Protein AF-A0A1N6KBN6-F1 (afdb_monomer)

Nearest PDB structures (foldseek):
  5d3y-assembly2_B  TM=4.743E-01  e=2.848E-01  Homo sapiens
  1wmi-assembly1_A  TM=5.761E-01  e=1.454E+00  Pyrococcus horikoshii OT3
  1tmi-assembly1_B  TM=5.339E-01  e=2.698E+00  Thermotoga maritima
  4wh1-assembly1_A  TM=5.750E-01  e=4.734E+00  Bifidobacterium longum subsp. longum JCM 1217
  8pxe-assembly1_A  TM=4.999E-01  e=5.927E+00  Helicobacter hepaticus ATCC 51449

pLDDT: mean 92.6, std 8.47, range [52.0, 98.56]

Secondary structure (DSSP, 8-state):
--HHHHHTT--PPPPHHHHHHHHHHHHHHHH-----EEEEEEEEE-SSEEEEEEEESSEEEEEEEETTSSS-EEEEEEEHHHHEETTEE-S-EEEE-TT-SSEEEEEETTTEEEEEEETTT-SSHHHHHHHHHHHHHHHH-

Solvent-accessible surface area (backbone atoms only — not comparable to full-atom values): 7926 Å² total; per-residue (Å²): 135,65,72,70,41,57,76,70,72,30,57,73,80,79,52,69,68,58,50,52,52,50,49,41,55,59,48,27,73,75,66,77,49,89,72,52,75,76,38,73,43,80,44,24,70,62,99,51,38,36,31,35,42,40,31,20,54,52,36,45,33,37,35,39,39,37,22,86,44,99,59,67,41,82,77,50,72,43,51,37,83,66,36,42,53,97,76,36,74,69,46,50,73,49,61,42,64,89,69,48,100,58,29,20,36,34,30,50,46,92,84,46,61,78,38,62,28,24,30,88,83,38,79,48,49,64,59,48,52,50,52,51,53,54,46,48,41,73,41,42,94

Organism: NCBI:txid536979

Mean predicted aligned error: 4.34 Å

Sequence (141 aa):
MNLINTILGFRNFCKVDEIKRFIHISISLDKSEDLVFSGHILLFKTSRQQTWIIISNIRLICVLDDISKDNFEIRWDLDKHLVLFESKVILEITVEPHYSRRSGIINFGEYHKNWLYTKKLFPHPKDLKQKLLETIITEMG

Structure (mmCIF, N/CA/C/O backbone):
data_AF-A0A1N6KBN6-F1
#
_entry.id   AF-A0A1N6KBN6-F1
#
loop_
_atom_site.group_PDB
_atom_site.id
_atom_site.type_symbol
_atom_site.label_atom_id
_atom_site.label_alt_id
_atom_site.label_comp_id
_atom_site.label_asym_id
_atom_site.label_entity_id
_atom_site.label_seq_id
_atom_site.pdbx_PDB_ins_code
_atom_site.Cartn_x
_atom_site.Cartn_y
_atom_site.Cartn_z
_atom_site.occupancy
_atom_site.B_iso_or_equiv
_atom_site.auth_seq_id
_atom_site.auth_comp_id
_atom_site.auth_asym_id
_atom_site.auth_atom_id
_atom_site.pdbx_PDB_model_num
ATOM 1 N N . MET A 1 1 ? 10.662 -18.376 -11.386 1.00 52.00 1 MET A N 1
ATOM 2 C CA . MET A 1 1 ? 12.047 -17.888 -11.206 1.00 52.00 1 MET A CA 1
ATOM 3 C C . MET A 1 1 ? 12.444 -17.111 -12.443 1.00 52.00 1 MET A C 1
ATOM 5 O O . MET A 1 1 ? 12.202 -17.611 -13.532 1.00 52.00 1 MET A O 1
ATOM 9 N N . ASN A 1 2 ? 12.999 -15.907 -12.301 1.00 63.25 2 ASN A N 1
ATOM 10 C CA . ASN A 1 2 ? 13.517 -15.152 -13.441 1.00 63.25 2 ASN A CA 1
ATOM 11 C C . ASN A 1 2 ? 15.046 -15.286 -13.433 1.00 63.25 2 ASN A C 1
ATOM 13 O O . ASN A 1 2 ? 15.703 -14.628 -12.634 1.00 63.25 2 ASN A O 1
ATOM 17 N N . LEU A 1 3 ? 15.589 -16.188 -14.259 1.00 64.50 3 LEU A N 1
ATOM 18 C CA . LEU A 1 3 ? 17.006 -16.601 -14.261 1.00 64.50 3 LEU A CA 1
ATOM 19 C C . LEU A 1 3 ? 17.977 -15.404 -14.334 1.00 64.50 3 LEU A C 1
ATOM 21 O O . LEU A 1 3 ? 19.043 -15.412 -13.729 1.00 64.50 3 LEU A O 1
ATOM 25 N N . ILE A 1 4 ? 17.553 -14.338 -15.016 1.00 67.25 4 ILE A N 1
ATOM 26 C CA . ILE A 1 4 ? 18.298 -13.087 -15.189 1.00 67.25 4 ILE A CA 1
ATOM 27 C C . ILE A 1 4 ? 18.515 -12.357 -13.853 1.00 67.25 4 ILE A C 1
ATOM 29 O O . ILE A 1 4 ? 19.586 -11.804 -13.628 1.00 67.25 4 ILE A O 1
ATOM 33 N N . ASN A 1 5 ? 17.534 -12.369 -12.945 1.00 64.62 5 ASN A N 1
ATOM 34 C CA . ASN A 1 5 ? 17.650 -11.673 -11.660 1.00 64.62 5 ASN A CA 1
ATOM 35 C C . ASN A 1 5 ? 18.701 -12.332 -10.761 1.00 64.62 5 ASN A C 1
ATOM 37 O O . ASN A 1 5 ? 19.493 -11.634 -10.140 1.00 64.62 5 ASN A O 1
ATOM 41 N N . THR A 1 6 ? 18.751 -13.666 -10.756 1.00 64.88 6 THR A N 1
ATOM 42 C CA . THR A 1 6 ? 19.714 -14.437 -9.961 1.00 64.88 6 THR A CA 1
ATOM 43 C C . THR A 1 6 ? 21.151 -14.208 -10.425 1.00 64.88 6 THR A C 1
ATOM 45 O O . THR A 1 6 ? 22.039 -14.062 -9.595 1.00 64.88 6 THR A O 1
ATOM 48 N N . ILE A 1 7 ? 21.379 -14.103 -11.738 1.00 75.88 7 ILE A N 1
ATOM 49 C CA . ILE A 1 7 ? 22.708 -13.803 -12.300 1.00 75.88 7 ILE A CA 1
ATOM 50 C C . ILE A 1 7 ? 23.178 -12.394 -11.898 1.00 75.88 7 ILE A C 1
ATOM 52 O O . ILE A 1 7 ? 24.368 -12.171 -11.707 1.00 75.88 7 ILE A O 1
ATOM 56 N N . LEU A 1 8 ? 22.248 -11.450 -11.737 1.00 79.75 8 LEU A N 1
ATOM 57 C CA . LEU A 1 8 ? 22.532 -10.062 -11.362 1.00 79.75 8 LEU A CA 1
ATOM 58 C C . LEU A 1 8 ? 22.581 -9.826 -9.842 1.00 79.75 8 LEU A C 1
ATOM 60 O O . LEU A 1 8 ? 22.675 -8.678 -9.416 1.00 79.75 8 LEU A O 1
ATOM 64 N N . GLY A 1 9 ? 22.492 -10.882 -9.026 1.00 81.06 9 GLY A N 1
ATOM 65 C CA . GLY A 1 9 ? 22.499 -10.769 -7.565 1.00 81.06 9 GLY A CA 1
ATOM 66 C C . GLY A 1 9 ? 21.212 -10.194 -6.965 1.00 81.06 9 GLY A C 1
ATOM 67 O O . GLY A 1 9 ? 21.189 -9.864 -5.785 1.00 81.06 9 GLY A O 1
ATOM 68 N N . PHE A 1 10 ? 20.129 -10.079 -7.741 1.00 87.56 10 PHE A N 1
ATOM 69 C CA . PHE A 1 10 ? 18.833 -9.662 -7.213 1.00 87.56 10 PHE A CA 1
ATOM 70 C C . PHE A 1 10 ? 18.113 -10.837 -6.558 1.00 87.56 10 PHE A C 1
ATOM 72 O O . PHE A 1 10 ? 18.034 -11.936 -7.122 1.00 87.56 10 PHE A O 1
ATOM 79 N N . ARG A 1 11 ? 17.498 -10.584 -5.402 1.00 91.56 11 ARG A N 1
ATOM 80 C CA . ARG A 1 11 ? 16.604 -11.564 -4.779 1.00 91.56 11 ARG A CA 1
ATOM 81 C C . ARG A 1 11 ? 15.271 -11.663 -5.527 1.00 91.56 11 ARG A C 1
ATOM 83 O O . ARG A 1 11 ? 14.994 -10.956 -6.497 1.00 91.56 11 ARG A O 1
ATOM 90 N N . ASN A 1 12 ? 14.415 -12.573 -5.077 1.00 90.69 12 ASN A N 1
ATOM 91 C CA . ASN A 1 12 ? 13.015 -12.577 -5.491 1.00 90.69 12 ASN A CA 1
ATOM 92 C C . ASN A 1 12 ? 12.204 -11.634 -4.592 1.00 90.69 12 ASN A C 1
ATOM 94 O O . ASN A 1 12 ? 12.577 -11.392 -3.444 1.00 90.69 12 ASN A O 1
ATOM 98 N N . PHE A 1 13 ? 11.079 -11.139 -5.112 1.00 94.25 13 PHE A N 1
ATOM 99 C CA . PHE A 1 13 ? 10.070 -10.486 -4.278 1.00 94.25 13 PHE A CA 1
ATOM 100 C C . PHE A 1 13 ? 9.583 -11.445 -3.193 1.00 94.25 13 PHE A C 1
ATOM 102 O O . PHE A 1 13 ? 9.389 -12.637 -3.463 1.00 94.25 13 PHE A O 1
ATOM 109 N N . CYS A 1 14 ? 9.358 -10.909 -2.003 1.00 93.25 14 CYS A N 1
ATOM 110 C CA . CYS A 1 14 ? 8.770 -11.639 -0.896 1.00 93.25 14 CYS A CA 1
ATOM 111 C C . CYS A 1 14 ? 7.295 -11.925 -1.190 1.00 93.25 14 CYS A C 1
ATOM 113 O O . CYS A 1 14 ? 6.578 -11.124 -1.801 1.00 93.25 14 CYS A O 1
ATOM 115 N N . LYS A 1 15 ? 6.819 -13.085 -0.748 1.00 94.56 15 LYS A N 1
ATOM 116 C CA . LYS A 1 15 ? 5.388 -13.388 -0.748 1.00 94.56 15 LYS A CA 1
ATOM 117 C C . LYS A 1 15 ? 4.708 -12.571 0.344 1.00 94.56 15 LYS A C 1
ATOM 119 O O . LYS A 1 15 ? 5.286 -12.321 1.398 1.00 94.56 15 LYS A O 1
ATOM 124 N N . VAL A 1 16 ? 3.444 -12.216 0.130 1.00 94.75 16 VAL A N 1
ATOM 125 C CA . VAL A 1 16 ? 2.683 -11.440 1.120 1.00 94.75 16 VAL A CA 1
ATOM 126 C C . VAL A 1 16 ? 2.612 -12.133 2.487 1.00 94.75 16 VAL A C 1
ATOM 128 O O . VAL A 1 16 ? 2.690 -11.458 3.506 1.00 94.75 16 VAL A O 1
ATOM 131 N N . ASP A 1 17 ? 2.557 -13.466 2.532 1.00 94.62 17 ASP A N 1
ATOM 132 C CA . ASP A 1 17 ? 2.551 -14.218 3.795 1.00 94.62 17 ASP A CA 1
ATOM 133 C C . ASP A 1 17 ? 3.896 -14.154 4.533 1.00 94.62 17 ASP A C 1
ATOM 135 O O . ASP A 1 17 ? 3.933 -14.161 5.762 1.00 94.62 17 ASP A O 1
ATOM 139 N N . GLU A 1 18 ? 5.007 -14.062 3.794 1.00 93.81 18 GLU A N 1
ATOM 140 C CA . GLU A 1 18 ? 6.342 -13.845 4.367 1.00 93.81 18 GLU A CA 1
ATOM 141 C C . GLU A 1 18 ? 6.434 -12.431 4.949 1.00 93.81 18 GLU A C 1
ATOM 143 O O . GLU A 1 18 ? 6.911 -12.261 6.071 1.00 93.81 18 GLU A O 1
ATOM 148 N N . ILE A 1 19 ? 5.889 -11.440 4.231 1.00 94.88 19 ILE A N 1
ATOM 149 C CA . ILE A 1 19 ? 5.790 -10.053 4.699 1.00 94.88 19 ILE A CA 1
ATOM 150 C C . ILE A 1 19 ? 4.959 -9.983 5.985 1.00 94.88 19 ILE A C 1
ATOM 152 O O . ILE A 1 19 ? 5.446 -9.490 6.998 1.00 94.88 19 ILE A O 1
ATOM 156 N N . LYS A 1 20 ? 3.734 -10.526 5.982 1.00 94.75 20 LYS A N 1
ATOM 157 C CA . LYS A 1 20 ? 2.836 -10.549 7.151 1.00 94.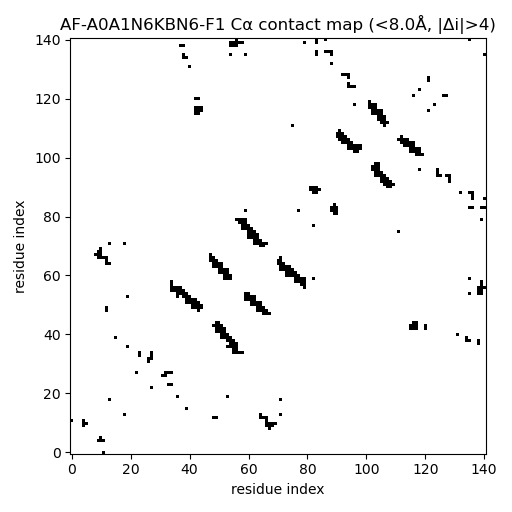75 20 LYS A CA 1
ATOM 158 C C . LYS A 1 20 ? 3.492 -11.213 8.362 1.00 94.75 20 LYS A C 1
ATOM 160 O O . LYS A 1 20 ? 3.433 -10.670 9.460 1.00 94.75 20 LYS A O 1
ATOM 165 N N . ARG A 1 21 ? 4.159 -12.357 8.168 1.00 92.44 21 ARG A N 1
ATOM 166 C CA . ARG A 1 21 ? 4.854 -13.071 9.250 1.00 92.44 21 ARG A CA 1
ATOM 167 C C . ARG A 1 21 ? 5.974 -12.238 9.861 1.00 92.44 21 ARG A C 1
ATOM 169 O O . ARG A 1 21 ? 6.090 -12.182 11.080 1.00 92.44 21 ARG A O 1
ATOM 176 N N . PHE A 1 22 ? 6.790 -11.598 9.031 1.00 91.69 22 PHE A N 1
ATOM 177 C CA . PHE A 1 22 ? 7.857 -10.735 9.525 1.00 91.69 22 PHE A CA 1
ATOM 178 C C . PHE A 1 22 ? 7.292 -9.510 10.247 1.00 91.69 22 PHE A C 1
ATOM 180 O O . PHE A 1 22 ? 7.767 -9.210 11.333 1.00 91.69 22 PHE A O 1
ATOM 187 N N . ILE A 1 23 ? 6.244 -8.859 9.725 1.00 91.81 23 ILE A N 1
ATOM 188 C CA . ILE A 1 23 ? 5.596 -7.737 10.425 1.00 91.81 23 ILE A CA 1
ATOM 189 C C . ILE A 1 23 ? 5.062 -8.189 11.787 1.00 91.81 23 ILE A C 1
ATOM 191 O O . ILE A 1 23 ? 5.277 -7.480 12.764 1.00 91.81 23 ILE A O 1
ATOM 195 N N . HIS A 1 24 ? 4.398 -9.352 11.860 1.00 89.19 24 HIS A N 1
ATOM 196 C CA . HIS A 1 24 ? 3.928 -9.917 13.128 1.00 89.19 24 HIS A CA 1
ATOM 197 C C . HIS A 1 24 ? 5.084 -9.990 14.129 1.00 89.19 24 HIS A C 1
ATOM 199 O O . HIS A 1 24 ? 5.016 -9.406 15.197 1.00 89.19 24 HIS A O 1
ATOM 205 N N . ILE A 1 25 ? 6.195 -10.619 13.742 1.00 86.75 25 ILE A N 1
ATOM 206 C CA . ILE A 1 25 ? 7.362 -10.766 14.615 1.00 86.75 25 ILE A CA 1
ATOM 207 C C . ILE A 1 25 ? 7.938 -9.395 14.996 1.00 86.75 25 ILE A C 1
ATOM 209 O O . ILE A 1 25 ? 8.149 -9.132 16.173 1.00 86.75 25 ILE A O 1
ATOM 213 N N . SER A 1 26 ? 8.175 -8.506 14.031 1.00 84.25 26 SER A N 1
ATOM 214 C CA . SER A 1 26 ? 8.815 -7.211 14.283 1.00 84.25 26 SER A CA 1
ATOM 215 C C . SER A 1 26 ? 7.973 -6.283 15.156 1.00 84.25 26 SER A C 1
ATOM 217 O O . SER A 1 26 ? 8.517 -5.670 16.068 1.00 84.25 26 SER A O 1
ATOM 219 N N . ILE A 1 27 ? 6.666 -6.174 14.902 1.00 80.62 27 ILE A N 1
ATOM 220 C CA . ILE A 1 27 ? 5.790 -5.259 15.645 1.00 80.62 27 ILE A CA 1
ATOM 221 C C . ILE A 1 27 ? 5.341 -5.873 16.973 1.00 80.62 27 ILE A C 1
ATOM 223 O O . ILE A 1 27 ? 5.330 -5.165 17.976 1.00 80.62 27 ILE A O 1
ATOM 227 N N . SER A 1 28 ? 5.011 -7.168 17.029 1.00 78.25 28 SER A N 1
ATOM 228 C CA . SER A 1 28 ? 4.604 -7.801 18.292 1.00 78.25 28 SER A CA 1
ATOM 229 C C . SER A 1 28 ? 5.737 -7.809 19.319 1.00 78.25 28 SER A C 1
ATOM 231 O O . SER A 1 28 ? 5.468 -7.637 20.505 1.00 78.25 28 SER A O 1
ATOM 233 N N . LEU A 1 29 ? 6.999 -7.939 18.886 1.00 68.31 29 LEU A N 1
ATOM 234 C CA . LEU A 1 29 ? 8.156 -7.820 19.781 1.00 68.31 29 LEU A CA 1
ATOM 235 C C . LEU A 1 29 ? 8.356 -6.395 20.313 1.00 68.31 29 LEU A C 1
ATOM 237 O O . LEU A 1 29 ? 8.780 -6.236 21.453 1.00 68.31 29 LEU A O 1
ATOM 241 N N . ASP A 1 30 ? 8.060 -5.379 19.503 1.00 77.19 30 ASP A N 1
ATOM 242 C CA . ASP A 1 30 ? 8.261 -3.971 19.863 1.00 77.19 30 ASP A CA 1
ATOM 243 C C . ASP A 1 30 ? 7.113 -3.418 20.726 1.00 77.19 30 ASP A C 1
ATOM 245 O O . ASP A 1 30 ? 7.339 -2.685 21.686 1.00 77.19 30 ASP A O 1
ATOM 249 N N . LYS A 1 31 ? 5.867 -3.797 20.413 1.00 76.31 31 LYS A N 1
ATOM 250 C CA . LYS A 1 31 ? 4.659 -3.147 20.952 1.00 76.31 31 LYS A CA 1
ATOM 251 C C . LYS A 1 31 ? 3.759 -4.058 21.781 1.00 76.31 31 LYS A C 1
ATOM 253 O O . LYS A 1 31 ? 2.753 -3.593 22.305 1.00 76.31 31 LYS A O 1
ATOM 258 N N . SER A 1 32 ? 4.108 -5.340 21.928 1.00 77.56 32 SER A N 1
ATOM 259 C CA . SER A 1 32 ? 3.290 -6.336 22.639 1.00 77.56 32 SER A CA 1
ATOM 260 C C . SER A 1 32 ? 1.847 -6.422 22.109 1.00 77.56 32 SER A C 1
ATOM 262 O O . SER A 1 32 ? 0.901 -6.670 22.858 1.00 77.56 32 SER A O 1
ATOM 264 N N . GLU A 1 33 ? 1.675 -6.205 20.807 1.00 79.12 33 GLU A N 1
ATOM 265 C CA . GLU A 1 33 ? 0.387 -6.236 20.120 1.00 79.12 33 GLU A CA 1
ATOM 266 C C . GLU A 1 33 ? 0.170 -7.571 19.396 1.00 79.12 33 GLU A C 1
ATOM 268 O O . GLU A 1 33 ? 1.088 -8.086 18.755 1.00 79.12 33 GLU A O 1
ATOM 273 N N . ASP A 1 34 ? -1.056 -8.101 19.432 1.00 84.00 34 ASP A N 1
ATOM 274 C CA . ASP A 1 34 ? -1.451 -9.261 18.627 1.00 84.00 34 ASP A CA 1
ATOM 275 C C . ASP A 1 34 ? -2.073 -8.807 17.296 1.00 84.00 34 ASP A C 1
ATOM 277 O O . ASP A 1 34 ? -3.196 -8.292 17.241 1.00 84.00 34 ASP A O 1
ATOM 281 N N . LEU A 1 35 ? -1.304 -8.954 16.213 1.00 87.56 35 LEU A N 1
ATOM 282 C CA . LEU A 1 35 ? -1.705 -8.543 14.870 1.00 87.56 35 LEU A CA 1
ATOM 283 C C . LEU A 1 35 ? -2.340 -9.703 14.107 1.00 87.56 35 LEU A C 1
ATOM 285 O O . LEU A 1 35 ? -1.649 -10.635 13.684 1.00 87.56 35 LEU A O 1
ATOM 289 N N . VAL A 1 36 ? -3.632 -9.567 13.809 1.00 90.81 36 VAL A N 1
ATOM 290 C CA . VAL A 1 36 ? -4.371 -10.471 12.924 1.00 90.81 36 VAL A CA 1
ATOM 291 C C . VAL A 1 36 ? -4.459 -9.838 11.538 1.00 90.81 36 VAL A C 1
ATOM 293 O O . VAL A 1 36 ? -5.184 -8.868 11.329 1.00 90.81 36 VAL A O 1
ATOM 296 N N . PHE A 1 37 ? -3.690 -10.363 10.580 1.00 90.69 37 PHE A N 1
ATOM 297 C CA . PHE A 1 37 ? -3.612 -9.819 9.219 1.00 90.69 37 PHE A CA 1
ATOM 298 C C . PHE A 1 37 ? -4.658 -10.401 8.279 1.00 90.69 37 PHE A C 1
ATOM 300 O O . PHE A 1 37 ? -4.461 -11.483 7.714 1.00 90.69 37 PHE A O 1
ATOM 307 N N . SER A 1 38 ? -5.688 -9.630 7.976 1.00 86.75 38 SER A N 1
ATOM 308 C CA . SER A 1 38 ? -6.798 -10.089 7.146 1.00 86.75 38 SER A CA 1
ATOM 309 C C . SER A 1 38 ? -6.806 -9.454 5.744 1.00 86.75 38 SER A C 1
ATOM 311 O O . SER A 1 38 ? -7.068 -10.151 4.767 1.00 86.75 38 SER A O 1
ATOM 313 N N . GLY A 1 39 ? -6.297 -8.224 5.583 1.00 93.88 39 GLY A N 1
ATOM 314 C CA . GLY A 1 39 ? -6.257 -7.519 4.292 1.00 93.88 39 GLY A CA 1
ATOM 315 C C . GLY A 1 39 ? -4.862 -7.273 3.714 1.00 93.88 39 GLY A C 1
ATOM 316 O O . GLY A 1 39 ? -3.868 -7.161 4.436 1.00 93.88 39 GLY A O 1
ATOM 317 N N . HIS A 1 40 ? -4.770 -7.159 2.384 1.00 97.31 40 HIS A N 1
ATOM 318 C CA . HIS A 1 40 ? -3.596 -6.591 1.714 1.00 97.31 40 HIS A CA 1
ATOM 319 C C . HIS A 1 40 ? -3.912 -6.059 0.306 1.00 97.31 40 HIS A C 1
ATOM 321 O O . HIS A 1 40 ? -4.773 -6.585 -0.399 1.00 97.31 40 HIS A O 1
ATOM 327 N N . ILE A 1 41 ? -3.169 -5.045 -0.141 1.00 98.00 41 ILE A N 1
ATOM 328 C CA . ILE A 1 41 ? -3.275 -4.456 -1.481 1.00 98.00 41 ILE A CA 1
ATOM 329 C C . ILE A 1 41 ? -1.873 -4.228 -2.054 1.00 98.00 41 ILE A C 1
ATOM 331 O O . ILE A 1 41 ? -1.062 -3.513 -1.471 1.00 98.00 41 ILE A O 1
ATOM 335 N N . LEU A 1 42 ? -1.597 -4.793 -3.234 1.00 98.19 42 LEU A N 1
ATOM 336 C CA . LEU A 1 42 ? -0.408 -4.448 -4.015 1.00 98.19 42 LEU A CA 1
ATOM 337 C C . LEU A 1 42 ? -0.644 -3.119 -4.732 1.00 98.19 42 LEU A C 1
ATOM 339 O O . LEU A 1 42 ? -1.354 -3.078 -5.734 1.00 98.19 42 LEU A O 1
ATOM 343 N N . LEU A 1 43 ? -0.043 -2.048 -4.228 1.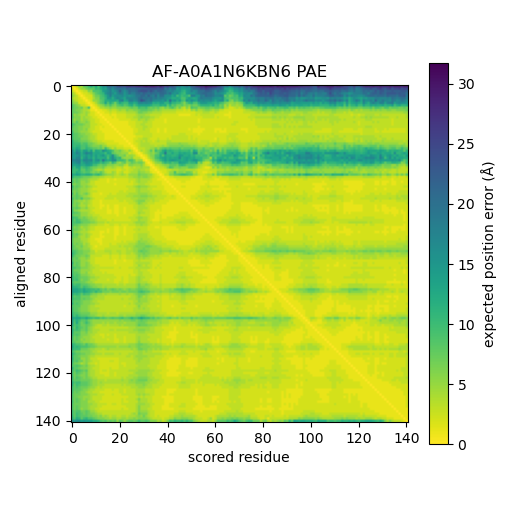00 97.75 43 LEU A N 1
ATOM 344 C CA . LEU A 1 43 ? -0.233 -0.691 -4.730 1.00 97.75 43 LEU A CA 1
ATOM 345 C C . LEU A 1 43 ? 0.611 -0.430 -5.981 1.00 97.75 43 LEU A C 1
ATOM 347 O O . LEU A 1 43 ? 0.127 0.085 -6.992 1.00 97.75 43 LEU A O 1
ATOM 351 N N . PHE A 1 44 ? 1.878 -0.838 -5.925 1.00 98.25 44 PHE A N 1
ATOM 352 C CA . PHE A 1 44 ? 2.880 -0.550 -6.944 1.00 98.25 44 PHE A CA 1
ATOM 353 C C . PHE A 1 44 ? 3.676 -1.794 -7.308 1.00 98.25 44 PHE A C 1
ATOM 355 O O . PHE A 1 44 ? 4.027 -2.585 -6.436 1.00 98.25 44 PHE A O 1
ATOM 362 N N . LYS A 1 45 ? 3.998 -1.949 -8.593 1.00 97.62 45 LYS A N 1
ATOM 363 C CA . LYS A 1 45 ? 4.848 -3.024 -9.101 1.00 97.62 45 LYS A CA 1
ATOM 364 C C . LYS A 1 45 ? 5.676 -2.577 -10.302 1.00 97.62 45 LYS A C 1
ATOM 366 O O . LYS A 1 45 ? 5.141 -2.148 -11.326 1.00 97.62 45 LYS A O 1
ATOM 371 N N . THR A 1 46 ? 6.981 -2.789 -10.208 1.00 96.00 46 THR A N 1
ATOM 372 C CA . THR A 1 46 ? 7.933 -2.763 -11.324 1.00 96.00 46 THR A CA 1
ATOM 373 C C . THR A 1 46 ? 8.641 -4.115 -11.433 1.00 96.00 46 THR A C 1
ATOM 375 O O . THR A 1 46 ? 8.271 -5.086 -10.771 1.00 96.00 46 THR A O 1
ATOM 378 N N . SER A 1 47 ? 9.660 -4.204 -12.290 1.00 93.88 47 SER A N 1
ATOM 379 C CA . SER A 1 47 ? 10.545 -5.369 -12.341 1.00 93.88 47 SER A CA 1
ATOM 380 C C . SER A 1 47 ? 11.437 -5.508 -11.105 1.00 93.88 47 SER A C 1
ATOM 382 O O . SER A 1 47 ? 11.945 -6.602 -10.882 1.00 93.88 47 SER A O 1
ATOM 384 N N . ARG A 1 48 ? 11.632 -4.431 -10.327 1.00 94.06 48 ARG A N 1
ATOM 385 C CA . ARG A 1 48 ? 12.554 -4.403 -9.179 1.00 94.06 48 ARG A CA 1
ATOM 386 C C . ARG A 1 48 ? 11.910 -4.051 -7.842 1.00 94.06 48 ARG A C 1
ATOM 388 O O . ARG A 1 48 ? 12.466 -4.384 -6.810 1.00 94.06 48 ARG A O 1
ATOM 395 N N . GLN A 1 49 ? 10.745 -3.416 -7.857 1.00 96.88 49 GLN A N 1
ATOM 396 C CA . GLN A 1 49 ? 10.117 -2.886 -6.653 1.00 96.88 49 GLN A CA 1
ATOM 397 C C . GLN A 1 49 ? 8.636 -3.254 -6.586 1.00 96.88 49 GLN A C 1
ATOM 399 O O . GLN A 1 49 ? 7.928 -3.194 -7.596 1.00 96.88 49 GLN A O 1
ATOM 404 N N . GLN A 1 50 ? 8.162 -3.575 -5.388 1.00 98.19 50 GLN A N 1
ATOM 405 C CA . GLN A 1 50 ? 6.754 -3.672 -5.035 1.00 98.19 50 GLN A CA 1
ATOM 406 C C . GLN A 1 50 ? 6.454 -2.804 -3.816 1.00 98.19 50 GLN A C 1
ATOM 408 O O . GLN A 1 50 ? 7.293 -2.643 -2.934 1.00 98.19 50 GLN A O 1
ATOM 413 N N . THR A 1 51 ? 5.251 -2.242 -3.766 1.00 98.44 51 THR A N 1
ATOM 414 C CA . THR A 1 51 ? 4.750 -1.554 -2.573 1.00 98.44 51 THR A CA 1
ATOM 415 C C . THR A 1 51 ? 3.419 -2.161 -2.183 1.00 98.44 51 THR A C 1
ATOM 417 O O . THR A 1 51 ? 2.497 -2.203 -3.001 1.00 98.44 51 THR A O 1
ATOM 420 N N . TRP A 1 52 ? 3.332 -2.630 -0.946 1.00 98.38 52 TRP A N 1
ATOM 421 C CA . TRP A 1 52 ? 2.156 -3.270 -0.379 1.00 98.38 52 TRP A CA 1
ATOM 422 C C . TRP A 1 52 ? 1.563 -2.398 0.717 1.00 98.38 52 TRP A C 1
ATOM 424 O O . TRP A 1 52 ? 2.293 -1.829 1.523 1.00 98.38 52 TRP A O 1
ATOM 434 N N . ILE A 1 53 ? 0.239 -2.354 0.770 1.00 98.19 53 ILE A N 1
ATOM 435 C CA . ILE A 1 53 ? -0.511 -1.937 1.949 1.00 98.19 53 ILE A CA 1
ATOM 436 C C . ILE A 1 53 ? -0.995 -3.213 2.629 1.00 98.19 53 ILE A C 1
ATOM 438 O O . ILE A 1 53 ? -1.716 -3.999 2.015 1.00 98.19 53 ILE A O 1
ATOM 442 N N . ILE A 1 54 ? -0.562 -3.446 3.861 1.00 97.75 54 ILE A N 1
ATOM 443 C CA . ILE A 1 54 ? -0.951 -4.579 4.699 1.00 97.75 54 ILE A CA 1
ATOM 444 C C . ILE A 1 54 ? -1.891 -4.057 5.781 1.00 97.75 54 ILE A C 1
ATOM 446 O O . ILE A 1 54 ? -1.626 -3.015 6.378 1.00 97.75 54 ILE A O 1
ATOM 450 N N . ILE A 1 55 ? -2.992 -4.765 6.013 1.00 96.50 55 ILE A N 1
ATOM 451 C CA . ILE A 1 55 ? -4.032 -4.350 6.953 1.00 96.50 55 ILE A CA 1
ATOM 452 C C . ILE A 1 55 ? -4.193 -5.447 8.003 1.00 96.50 55 ILE A C 1
ATOM 454 O O . ILE A 1 55 ? -4.327 -6.628 7.660 1.00 96.50 55 ILE A O 1
ATOM 458 N N . SER A 1 56 ? -4.149 -5.056 9.272 1.00 94.88 56 SER A N 1
ATOM 459 C CA . SER A 1 56 ? -4.531 -5.896 10.405 1.00 94.88 56 SER A CA 1
ATOM 460 C C . SER A 1 56 ? -5.754 -5.325 11.115 1.00 94.88 56 SER A C 1
ATOM 462 O O . SER A 1 56 ? -6.164 -4.197 10.852 1.00 94.88 56 SER A O 1
ATOM 464 N N . ASN A 1 57 ? -6.273 -6.072 12.084 1.00 93.31 57 ASN A N 1
ATOM 465 C CA . ASN A 1 57 ? -7.321 -5.633 13.008 1.00 93.31 57 ASN A CA 1
ATOM 466 C C . ASN A 1 57 ? -7.041 -4.286 13.712 1.00 93.31 57 ASN A C 1
ATOM 468 O O . ASN A 1 57 ? -7.983 -3.631 14.158 1.00 93.31 57 ASN A O 1
ATOM 472 N N . ILE A 1 58 ? -5.775 -3.866 13.841 1.00 93.94 58 ILE A N 1
ATOM 473 C CA . ILE A 1 58 ? -5.396 -2.648 14.582 1.00 93.94 58 ILE A CA 1
ATOM 474 C C . ILE A 1 58 ? -4.409 -1.722 13.859 1.00 93.94 58 ILE A C 1
ATOM 476 O O . ILE A 1 58 ? -4.159 -0.627 14.362 1.00 93.94 58 ILE A O 1
ATOM 480 N N . ARG A 1 59 ? -3.863 -2.101 12.693 1.00 95.31 59 ARG A N 1
ATOM 481 C CA . ARG A 1 59 ? -2.859 -1.301 11.969 1.00 95.31 59 ARG A CA 1
ATOM 482 C C . ARG A 1 59 ? -3.043 -1.299 10.454 1.00 95.31 59 ARG A C 1
ATOM 484 O O . ARG A 1 59 ? -3.389 -2.313 9.848 1.00 95.31 59 ARG A O 1
ATOM 491 N N . LEU A 1 60 ? -2.696 -0.170 9.840 1.00 97.12 60 LEU A N 1
ATOM 492 C CA . LEU A 1 60 ? -2.494 -0.005 8.400 1.00 97.12 60 LEU A CA 1
ATOM 493 C C . LEU A 1 60 ? -1.001 0.199 8.130 1.00 97.12 60 LEU A C 1
ATOM 495 O O . LEU A 1 60 ? -0.408 1.129 8.664 1.00 97.12 60 LEU A O 1
ATOM 499 N N . ILE A 1 61 ? -0.383 -0.649 7.313 1.00 97.44 61 ILE A N 1
ATOM 500 C CA . ILE A 1 61 ? 1.080 -0.733 7.202 1.00 97.44 61 ILE A CA 1
ATOM 501 C C . ILE A 1 61 ? 1.500 -0.645 5.740 1.00 97.44 61 ILE A C 1
ATOM 503 O O . ILE A 1 61 ? 0.984 -1.379 4.899 1.00 97.44 61 ILE A O 1
ATOM 507 N N . CYS A 1 62 ? 2.476 0.204 5.428 1.00 98.06 62 CYS A N 1
ATOM 508 C CA . CYS A 1 62 ? 3.070 0.286 4.100 1.00 98.06 62 CYS A CA 1
ATOM 509 C C . CYS A 1 62 ? 4.433 -0.388 4.059 1.00 98.06 62 CYS A C 1
ATOM 511 O O . CYS A 1 62 ? 5.355 -0.027 4.792 1.00 98.06 62 CYS A O 1
ATOM 513 N N . VAL A 1 63 ? 4.583 -1.320 3.125 1.00 98.00 63 VAL A N 1
ATOM 514 C CA . VAL A 1 63 ? 5.797 -2.106 2.932 1.00 98.00 63 VAL A CA 1
ATOM 515 C C . VAL A 1 63 ? 6.370 -1.864 1.548 1.00 98.00 63 VAL A C 1
ATOM 517 O O . VAL A 1 63 ? 5.655 -1.918 0.547 1.00 98.00 63 VAL A O 1
ATOM 520 N N . LEU A 1 64 ? 7.677 -1.640 1.490 1.00 97.69 64 LEU A N 1
ATOM 521 C CA . LEU A 1 64 ? 8.455 -1.531 0.268 1.00 97.69 64 LEU A CA 1
ATOM 522 C C . LEU A 1 64 ? 9.336 -2.768 0.099 1.00 97.69 64 LEU A C 1
ATOM 524 O O . LEU A 1 64 ? 10.223 -3.019 0.904 1.00 97.69 64 LEU A O 1
ATOM 528 N N . ASP A 1 65 ? 9.123 -3.503 -0.981 1.00 97.50 65 ASP A N 1
ATOM 529 C CA . ASP A 1 65 ? 9.899 -4.680 -1.345 1.00 97.50 65 ASP A CA 1
ATOM 530 C C . ASP A 1 65 ? 10.738 -4.377 -2.602 1.00 97.50 65 ASP A C 1
ATOM 532 O O . ASP A 1 65 ? 10.231 -4.429 -3.724 1.00 97.50 65 ASP A O 1
ATOM 536 N N . ASP A 1 66 ? 12.009 -4.010 -2.410 1.00 96.19 66 ASP A N 1
ATOM 537 C CA . ASP A 1 66 ? 12.998 -3.778 -3.474 1.00 96.19 66 ASP A CA 1
ATOM 538 C C . ASP A 1 66 ? 13.984 -4.951 -3.545 1.00 96.19 66 ASP A C 1
ATOM 540 O O . ASP A 1 66 ? 14.716 -5.220 -2.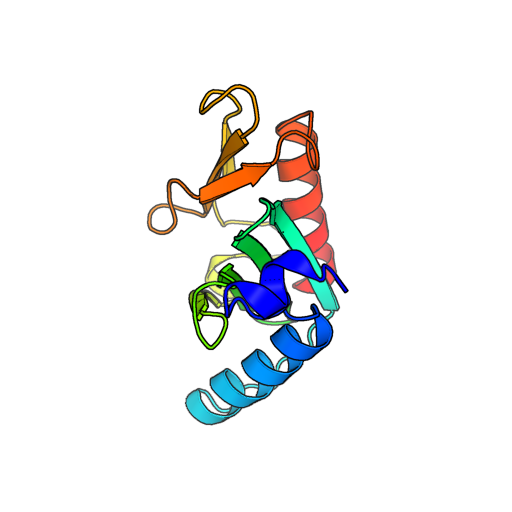591 1.00 96.19 66 ASP A O 1
ATOM 544 N N . ILE A 1 67 ? 14.021 -5.644 -4.684 1.00 94.94 67 ILE A N 1
ATOM 545 C CA . ILE A 1 67 ? 14.844 -6.849 -4.871 1.00 94.94 67 ILE A CA 1
ATOM 546 C C . ILE A 1 67 ? 16.346 -6.575 -4.989 1.00 94.94 67 ILE A C 1
ATOM 548 O O . ILE A 1 67 ? 17.129 -7.524 -5.053 1.00 94.94 67 ILE A O 1
ATOM 552 N N . SER A 1 68 ? 16.748 -5.306 -5.084 1.00 92.38 68 SER A N 1
ATOM 553 C CA . SER A 1 68 ? 18.151 -4.896 -4.985 1.00 92.38 68 SER A CA 1
ATOM 554 C C . SER A 1 68 ? 18.635 -4.750 -3.546 1.00 92.38 68 SER A C 1
ATOM 556 O O . SER A 1 68 ? 19.836 -4.620 -3.330 1.00 92.38 68 SER A O 1
ATOM 558 N N . LYS A 1 69 ? 17.720 -4.801 -2.571 1.00 91.81 69 LYS A N 1
ATOM 559 C CA . LYS A 1 69 ? 18.037 -4.830 -1.143 1.00 91.81 69 LYS A CA 1
ATOM 560 C C . LYS A 1 69 ? 17.914 -6.241 -0.588 1.00 91.81 69 LYS A C 1
ATOM 562 O O . LYS A 1 69 ? 17.140 -7.046 -1.102 1.00 91.81 69 LYS A O 1
ATOM 567 N N . ASP A 1 70 ? 18.609 -6.505 0.514 1.00 89.12 70 ASP A N 1
ATOM 568 C CA . ASP A 1 70 ? 18.616 -7.824 1.159 1.00 89.12 70 ASP A CA 1
ATOM 569 C C . ASP A 1 70 ? 17.243 -8.229 1.711 1.00 89.12 70 ASP A C 1
ATOM 571 O O . ASP A 1 70 ? 16.899 -9.409 1.726 1.00 89.12 70 ASP A O 1
ATOM 575 N N . ASN A 1 71 ? 16.430 -7.251 2.122 1.00 90.00 71 ASN A N 1
ATOM 576 C CA . ASN A 1 71 ? 15.089 -7.473 2.653 1.00 90.00 71 ASN A CA 1
ATOM 577 C C . ASN A 1 71 ? 14.127 -6.345 2.238 1.00 90.00 71 ASN A C 1
ATOM 579 O O . ASN A 1 71 ? 14.538 -5.342 1.648 1.00 90.00 71 ASN A O 1
ATOM 583 N N . PHE A 1 72 ? 12.840 -6.521 2.521 1.00 93.94 72 PHE A N 1
ATOM 584 C CA . PHE A 1 72 ? 11.848 -5.459 2.411 1.00 93.94 72 PHE A CA 1
ATOM 585 C C . PHE A 1 72 ? 11.899 -4.519 3.628 1.00 93.94 72 PHE A C 1
ATOM 587 O O . PHE A 1 72 ? 12.478 -4.840 4.665 1.00 93.94 72 PHE A O 1
ATOM 594 N N . GLU A 1 73 ? 11.259 -3.358 3.511 1.00 94.88 73 GLU A N 1
ATOM 595 C CA . GLU A 1 73 ? 11.216 -2.323 4.546 1.00 94.88 73 GLU A CA 1
ATOM 596 C C . GLU A 1 73 ? 9.772 -1.953 4.896 1.00 94.88 73 GLU A C 1
ATOM 598 O O . GLU A 1 73 ? 8.967 -1.667 4.004 1.00 94.88 73 GLU A O 1
ATOM 603 N N . ILE A 1 74 ? 9.452 -1.875 6.191 1.00 95.88 74 ILE A N 1
ATOM 604 C CA . ILE A 1 74 ? 8.261 -1.153 6.657 1.00 95.88 74 ILE A CA 1
ATOM 605 C C . ILE A 1 74 ? 8.574 0.339 6.539 1.00 95.88 74 ILE A C 1
ATOM 607 O O . ILE A 1 74 ? 9.529 0.831 7.136 1.00 95.88 74 ILE A O 1
ATOM 611 N N . ARG A 1 75 ? 7.809 1.057 5.718 1.00 96.44 75 ARG A N 1
ATOM 612 C CA . ARG A 1 75 ? 8.042 2.481 5.437 1.00 96.44 75 ARG A CA 1
ATOM 613 C C . ARG A 1 75 ? 7.288 3.389 6.394 1.00 96.44 75 ARG A C 1
ATOM 615 O O . ARG A 1 75 ? 7.772 4.477 6.689 1.00 96.44 75 ARG A O 1
ATOM 622 N N . TRP A 1 76 ? 6.108 2.952 6.809 1.00 96.62 76 TRP A N 1
ATOM 623 C CA . TRP A 1 76 ? 5.290 3.560 7.849 1.00 96.62 76 TRP A CA 1
ATOM 624 C C . TRP A 1 76 ? 4.172 2.596 8.238 1.00 96.62 76 TRP A C 1
ATOM 626 O O . TRP A 1 76 ? 3.827 1.674 7.490 1.00 96.62 76 TRP A O 1
ATOM 636 N N . ASP A 1 77 ? 3.588 2.860 9.392 1.00 95.88 77 ASP A N 1
ATOM 637 C CA . ASP A 1 77 ? 2.423 2.193 9.941 1.00 95.88 77 ASP A CA 1
ATOM 638 C C . ASP A 1 77 ? 1.552 3.219 10.675 1.00 95.88 77 ASP A C 1
ATOM 640 O O . ASP A 1 77 ? 2.049 4.227 11.175 1.00 95.88 77 ASP A O 1
ATOM 644 N N . LEU A 1 78 ? 0.245 2.976 10.697 1.00 96.19 78 LEU A N 1
ATOM 645 C CA . LEU A 1 78 ? -0.749 3.805 11.369 1.00 96.19 78 LEU A CA 1
ATOM 646 C C . LEU A 1 78 ? -1.642 2.926 12.240 1.00 96.19 78 LEU A C 1
ATOM 648 O O . LEU A 1 78 ? -2.127 1.889 11.782 1.00 96.19 78 LEU A O 1
ATOM 652 N N . ASP A 1 79 ? -1.899 3.367 13.468 1.00 95.25 79 ASP A N 1
ATOM 653 C CA . ASP A 1 79 ? -2.840 2.712 14.375 1.00 95.25 79 ASP A CA 1
ATOM 654 C C . ASP A 1 79 ? -4.295 2.920 13.921 1.00 95.25 79 ASP A C 1
ATOM 656 O O . ASP A 1 79 ? -4.643 3.957 13.349 1.00 95.25 79 ASP A O 1
ATOM 660 N N . LYS A 1 80 ? -5.182 1.968 14.242 1.00 95.12 80 LYS A N 1
ATOM 661 C CA . LYS A 1 80 ? -6.611 1.992 13.869 1.00 95.12 80 LYS A CA 1
ATOM 662 C C . LYS A 1 80 ? -7.292 3.316 14.190 1.00 95.12 80 LYS A C 1
ATOM 664 O O . LYS A 1 80 ? -8.029 3.807 13.348 1.00 95.12 80 LYS A O 1
ATOM 669 N N . HIS A 1 81 ? -7.021 3.924 15.343 1.00 95.31 81 HIS A N 1
ATOM 670 C CA . HIS A 1 81 ? -7.663 5.178 15.756 1.00 95.31 81 HIS A CA 1
ATOM 671 C C . HIS A 1 81 ? -7.286 6.394 14.887 1.00 95.31 81 HIS A C 1
ATOM 673 O O . HIS A 1 81 ? -8.016 7.379 14.891 1.00 95.31 81 HIS A O 1
ATOM 679 N N . LEU A 1 82 ? -6.180 6.330 14.134 1.00 96.88 82 LEU A N 1
ATOM 680 C CA . LEU A 1 82 ? -5.793 7.346 13.144 1.00 96.88 82 LEU A CA 1
ATOM 681 C C . LEU A 1 82 ? -6.398 7.070 11.760 1.00 96.88 82 LEU A C 1
ATOM 683 O O . LEU A 1 82 ? -6.390 7.939 10.890 1.00 96.88 82 LEU A O 1
ATOM 687 N N . VAL A 1 83 ? -6.898 5.851 11.541 1.00 97.38 83 VAL A N 1
ATOM 688 C CA . VAL A 1 83 ? -7.409 5.385 10.248 1.00 97.38 83 VAL A CA 1
ATOM 689 C C . VAL A 1 83 ? -8.934 5.347 10.223 1.00 97.38 83 VAL A C 1
ATOM 691 O O . VAL A 1 83 ? -9.541 5.785 9.244 1.00 97.38 83 VAL A O 1
ATOM 694 N N . LEU A 1 84 ? -9.556 4.848 11.289 1.00 96.31 84 LEU A N 1
ATOM 695 C CA . LEU A 1 84 ? -10.968 4.498 11.373 1.00 96.31 84 LEU A CA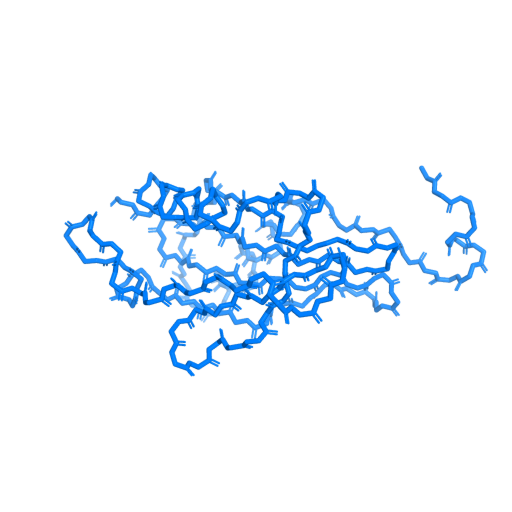 1
ATOM 696 C C . LEU A 1 84 ? -11.579 4.979 12.700 1.00 96.31 84 LEU A C 1
ATOM 698 O O . LEU A 1 84 ? -11.061 4.684 13.776 1.00 96.31 84 LEU A O 1
ATOM 702 N N . PHE A 1 85 ? -12.731 5.645 12.621 1.00 95.44 85 PHE A N 1
ATOM 703 C CA . PHE A 1 85 ? -13.562 6.019 13.768 1.00 95.44 85 PHE A CA 1
ATOM 704 C C . PHE A 1 85 ? -15.021 5.654 13.477 1.00 95.44 85 PHE A C 1
ATOM 706 O O . PHE A 1 85 ? -15.545 6.032 12.432 1.00 95.44 85 PHE A O 1
ATOM 713 N N . GLU A 1 86 ? -15.669 4.890 14.363 1.00 91.38 86 GLU A N 1
ATOM 714 C CA . GLU A 1 86 ? -17.071 4.447 14.207 1.00 91.38 86 GLU A CA 1
ATOM 715 C C . GLU A 1 86 ? -17.391 3.872 12.809 1.00 91.38 86 GLU A C 1
ATOM 717 O O . GLU A 1 86 ? -18.380 4.229 12.169 1.00 91.38 86 GLU A O 1
ATOM 722 N N . SER A 1 87 ? -16.532 2.978 12.304 1.00 89.56 87 SER A N 1
ATOM 723 C CA . SER A 1 87 ? -16.646 2.367 10.963 1.00 89.56 87 SER A CA 1
ATOM 724 C C . SER A 1 87 ? -16.524 3.339 9.779 1.00 89.56 87 SER A C 1
ATOM 726 O O . SER A 1 87 ? -16.814 2.974 8.640 1.00 89.56 87 SER A O 1
ATOM 728 N N .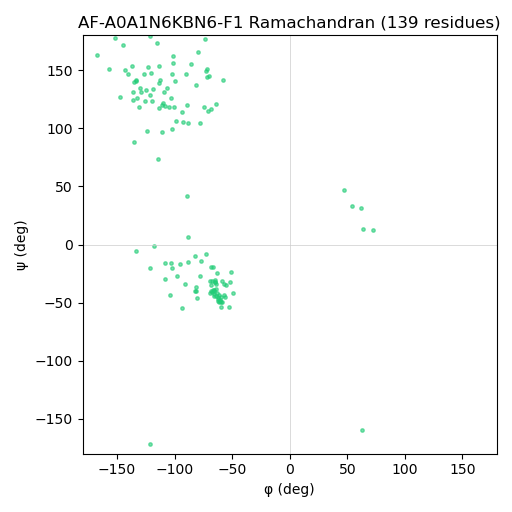 LYS A 1 88 ? -16.066 4.572 10.010 1.00 95.00 88 LYS A N 1
ATOM 729 C CA . LYS A 1 88 ? -15.755 5.548 8.962 1.00 95.00 88 LYS A CA 1
ATOM 730 C C . LYS A 1 88 ? -14.254 5.748 8.868 1.00 95.00 88 LYS A C 1
ATOM 732 O O . LYS A 1 88 ? -13.588 5.982 9.875 1.00 95.00 88 LYS A O 1
ATOM 737 N N . VAL A 1 89 ? -13.723 5.683 7.650 1.00 96.81 89 VAL A N 1
ATOM 738 C CA . VAL A 1 89 ? -12.314 6.003 7.401 1.00 96.81 89 VAL A CA 1
ATOM 739 C C . VAL A 1 89 ? -12.134 7.508 7.553 1.00 96.81 89 VAL A C 1
ATOM 741 O O . VAL A 1 89 ? -12.702 8.278 6.779 1.00 96.81 89 VAL A O 1
ATOM 744 N N . ILE A 1 90 ? -11.366 7.913 8.562 1.00 97.44 90 ILE A N 1
ATOM 745 C CA . ILE A 1 90 ? -11.028 9.317 8.832 1.00 97.44 90 ILE A CA 1
ATOM 746 C C . ILE A 1 90 ? -9.681 9.713 8.219 1.00 97.44 90 ILE A C 1
ATOM 748 O O . ILE A 1 90 ? -9.415 10.899 8.039 1.00 97.44 90 ILE A O 1
ATOM 752 N N . LEU A 1 91 ? -8.850 8.731 7.855 1.00 97.69 91 LEU A N 1
ATOM 753 C CA . LEU A 1 91 ? -7.626 8.965 7.100 1.00 97.69 91 LEU A CA 1
ATOM 754 C C . LEU A 1 91 ? -7.963 9.522 5.715 1.00 97.69 91 LEU A C 1
ATOM 756 O O . LEU A 1 91 ? -8.625 8.870 4.904 1.00 97.69 91 LEU A O 1
ATOM 760 N N . GLU A 1 92 ? -7.458 10.715 5.414 1.00 97.88 92 GLU A N 1
ATOM 761 C CA . GLU A 1 92 ? -7.607 11.293 4.086 1.00 97.88 92 GLU A CA 1
ATOM 762 C C . GLU A 1 92 ? -6.790 10.492 3.062 1.00 97.88 92 GLU A C 1
ATOM 764 O O . GLU A 1 92 ? -5.564 10.438 3.127 1.00 97.88 92 GLU A O 1
ATOM 769 N N . ILE A 1 93 ? -7.466 9.879 2.088 1.00 98.00 93 ILE A N 1
ATOM 770 C CA . ILE A 1 93 ? -6.813 9.177 0.977 1.00 98.00 93 ILE A CA 1
ATOM 771 C C . ILE A 1 93 ? -7.103 9.920 -0.325 1.00 98.00 93 ILE A C 1
ATOM 773 O O . ILE A 1 93 ? -8.258 10.008 -0.766 1.00 98.00 93 ILE A O 1
ATOM 777 N N . THR A 1 94 ? -6.059 10.424 -0.978 1.00 98.06 94 THR A N 1
ATOM 778 C CA . THR A 1 94 ? -6.150 11.060 -2.302 1.00 98.06 94 THR A CA 1
ATOM 779 C C . THR A 1 94 ? -5.424 10.217 -3.338 1.00 98.06 94 THR A C 1
ATOM 781 O O . THR A 1 94 ? -4.376 9.646 -3.057 1.00 98.06 94 THR A O 1
ATOM 784 N N . VAL A 1 95 ? -6.008 10.087 -4.534 1.00 98.25 95 VAL A N 1
ATOM 785 C CA . VAL A 1 95 ? -5.446 9.287 -5.631 1.00 98.25 95 VAL A CA 1
ATOM 786 C C . VAL A 1 95 ? -5.460 10.120 -6.901 1.00 98.25 95 VAL A C 1
ATOM 788 O O . VAL A 1 95 ? -6.517 10.500 -7.404 1.00 98.25 95 VAL A O 1
ATOM 791 N N . GLU A 1 96 ? -4.277 10.370 -7.442 1.00 97.25 96 GLU A N 1
ATOM 792 C CA . GLU A 1 96 ? -4.053 11.265 -8.566 1.00 97.25 96 GLU A CA 1
ATOM 793 C C . GLU A 1 96 ? -3.436 10.4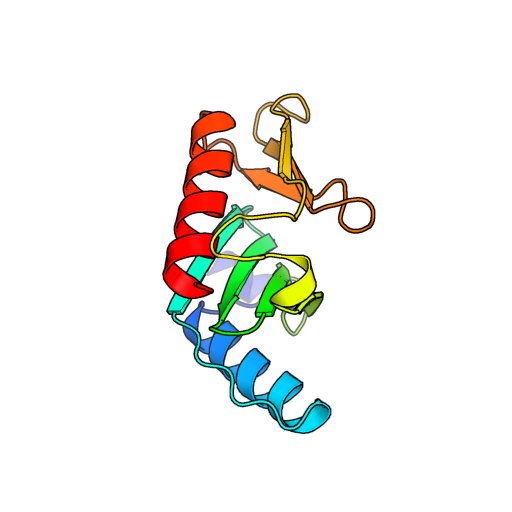96 -9.740 1.00 97.25 96 GLU A C 1
ATOM 795 O O . GLU A 1 96 ? -2.381 9.873 -9.610 1.00 97.25 96 GLU A O 1
ATOM 800 N N . PRO A 1 97 ? -4.048 10.502 -10.934 1.00 96.44 97 PRO A N 1
ATOM 801 C CA . PRO A 1 97 ? -3.501 9.763 -12.069 1.00 96.44 97 PRO A CA 1
ATOM 802 C C . PRO A 1 97 ? -2.308 10.455 -12.738 1.00 96.44 97 PRO A C 1
ATOM 804 O O . PRO A 1 97 ? -1.622 9.819 -13.536 1.00 96.44 97 PRO A O 1
ATOM 807 N N . HIS A 1 98 ? -2.040 11.732 -12.478 1.00 92.06 98 HIS A N 1
ATOM 808 C CA . HIS A 1 98 ? -1.192 12.566 -13.340 1.00 92.06 98 HIS A CA 1
ATOM 809 C C . HIS A 1 98 ? 0.308 12.541 -12.996 1.00 92.06 98 HIS A C 1
ATOM 811 O O . HIS A 1 98 ? 0.966 13.570 -13.063 1.00 92.06 98 HIS A O 1
ATOM 817 N N . TYR A 1 99 ? 0.874 11.373 -12.672 1.00 94.38 99 TYR A N 1
ATOM 818 C CA . TYR A 1 99 ? 2.320 11.247 -12.432 1.00 94.38 99 TYR A CA 1
ATOM 819 C C . TYR A 1 99 ? 3.098 10.822 -13.681 1.00 94.38 99 TYR A C 1
ATOM 821 O O . TYR A 1 99 ? 4.039 11.483 -14.108 1.00 94.38 99 TYR A O 1
ATOM 829 N N . SER A 1 100 ? 2.715 9.703 -14.301 1.00 96.06 100 SER A N 1
ATOM 830 C CA . SER A 1 100 ? 3.330 9.239 -15.546 1.00 96.06 100 SER A CA 1
ATOM 831 C C . SER A 1 100 ? 2.356 8.415 -16.381 1.00 96.06 100 SER A C 1
ATOM 833 O O . SER A 1 100 ? 1.231 8.118 -15.974 1.00 96.06 100 SER A O 1
ATOM 835 N N . ARG A 1 101 ? 2.790 7.966 -17.563 1.00 96.56 101 ARG A N 1
ATOM 836 C CA . ARG A 1 101 ? 1.997 7.042 -18.388 1.00 96.56 101 ARG A CA 1
ATOM 837 C C . ARG A 1 101 ? 1.678 5.724 -17.664 1.00 96.56 101 ARG A C 1
ATOM 839 O O . ARG A 1 101 ? 0.642 5.128 -17.937 1.00 96.56 101 ARG A O 1
ATOM 846 N N . ARG A 1 102 ? 2.555 5.246 -16.773 1.00 97.31 102 ARG A N 1
ATOM 847 C CA . ARG A 1 102 ? 2.441 3.914 -16.140 1.00 97.31 102 ARG A CA 1
ATOM 848 C C . ARG A 1 102 ? 2.042 3.955 -14.664 1.00 97.31 102 ARG A C 1
ATOM 850 O O . ARG A 1 102 ? 1.599 2.931 -14.144 1.00 97.31 102 ARG A O 1
ATOM 857 N N . SER A 1 103 ? 2.159 5.112 -14.021 1.00 97.88 103 SER A N 1
ATOM 858 C CA . SER A 1 103 ? 1.942 5.254 -12.582 1.00 97.88 103 SER A CA 1
ATOM 859 C C . SER A 1 103 ? 1.138 6.510 -12.261 1.00 97.88 103 SER A C 1
ATOM 861 O O . SER A 1 103 ? 1.167 7.478 -13.024 1.00 97.88 103 SER A O 1
ATOM 863 N N . GLY A 1 104 ? 0.425 6.486 -11.141 1.00 98.31 104 GLY A N 1
ATOM 864 C CA . GLY A 1 104 ? -0.152 7.670 -10.501 1.00 98.31 104 GLY A CA 1
ATOM 865 C C . GLY A 1 104 ? 0.376 7.831 -9.075 1.00 98.31 104 GLY A C 1
ATOM 866 O O . GLY A 1 104 ? 1.169 7.003 -8.623 1.00 98.31 104 GLY A O 1
ATOM 867 N N . ILE A 1 105 ? -0.065 8.886 -8.396 1.00 98.38 105 ILE A N 1
ATOM 868 C CA . ILE A 1 105 ? 0.245 9.187 -6.997 1.00 98.38 105 ILE A CA 1
ATOM 869 C C . ILE A 1 105 ? -0.937 8.806 -6.105 1.00 98.38 105 ILE A C 1
ATOM 871 O O . ILE A 1 105 ? -2.098 8.907 -6.501 1.00 98.38 105 ILE A O 1
ATOM 875 N N . ILE A 1 106 ? -0.633 8.375 -4.891 1.00 98.50 106 ILE A N 1
ATOM 876 C CA . ILE A 1 106 ? -1.565 8.209 -3.789 1.00 98.50 106 ILE A CA 1
ATOM 877 C C . ILE A 1 106 ? -0.950 8.788 -2.514 1.00 98.50 106 ILE A C 1
ATOM 879 O O . ILE A 1 106 ? 0.247 8.638 -2.264 1.00 98.50 106 ILE A O 1
ATOM 883 N N . ASN A 1 107 ? -1.772 9.463 -1.718 1.00 98.25 107 ASN A N 1
ATOM 884 C CA . ASN A 1 107 ? -1.390 10.005 -0.419 1.00 98.25 107 ASN A CA 1
ATOM 885 C C . ASN A 1 107 ? -2.267 9.399 0.677 1.00 98.25 107 ASN A C 1
ATOM 887 O O . ASN A 1 107 ? -3.446 9.123 0.446 1.00 98.25 107 ASN A O 1
ATOM 891 N N . PHE A 1 108 ? -1.682 9.235 1.861 1.00 97.94 108 PHE A N 1
ATOM 892 C CA . PHE A 1 108 ? -2.340 8.777 3.079 1.00 97.94 108 PHE A CA 1
ATOM 893 C C . PHE A 1 108 ? -2.114 9.829 4.175 1.00 97.94 108 PHE A C 1
ATOM 895 O O . PHE A 1 108 ? -1.053 9.895 4.7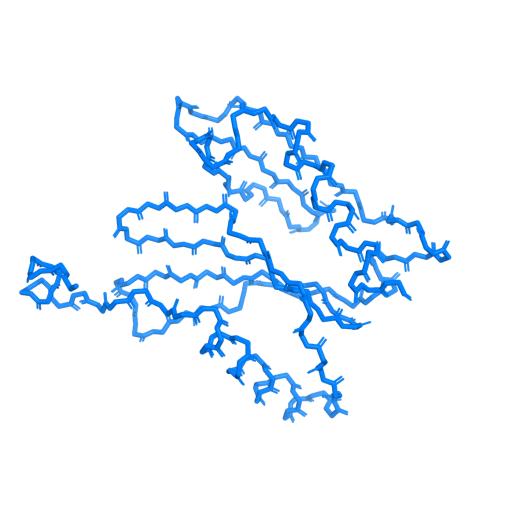99 1.00 97.94 108 PHE A O 1
ATOM 902 N N . GLY A 1 109 ? -3.106 10.691 4.374 1.00 95.88 109 GLY A N 1
ATOM 903 C CA . GLY A 1 109 ? -3.046 11.817 5.297 1.00 95.88 109 GLY A CA 1
ATOM 904 C C . GLY A 1 109 ? -1.969 12.844 4.938 1.00 95.88 109 GLY A C 1
ATOM 905 O O . GLY A 1 109 ? -1.475 12.930 3.809 1.00 95.88 109 GLY A O 1
ATOM 906 N N . GLU A 1 110 ? -1.583 13.643 5.930 1.00 94.44 110 GLU A N 1
ATOM 907 C CA . GLU A 1 110 ? -0.644 14.749 5.732 1.00 94.44 110 GLU A CA 1
ATOM 908 C C . GLU A 1 110 ? 0.823 14.309 5.639 1.00 94.44 110 GLU A C 1
ATOM 910 O O . GLU A 1 110 ? 1.621 14.989 4.984 1.00 94.44 110 GLU A O 1
ATOM 915 N N . TYR A 1 111 ? 1.165 13.176 6.261 1.00 94.69 111 TYR A N 1
ATOM 916 C CA . TYR A 1 111 ? 2.549 12.742 6.480 1.00 94.69 111 TYR A CA 1
ATOM 917 C C . TYR A 1 111 ? 3.026 11.646 5.520 1.00 94.69 111 TYR A C 1
ATOM 919 O O . TYR A 1 111 ? 4.232 11.498 5.318 1.00 94.69 111 TYR A O 1
ATOM 927 N N . HIS A 1 112 ? 2.124 10.901 4.875 1.00 97.50 112 HIS A N 1
ATOM 928 C CA . HIS A 1 112 ? 2.499 9.804 3.976 1.00 97.50 112 HIS A CA 1
ATOM 929 C C . HIS A 1 112 ? 2.097 10.126 2.536 1.00 97.50 112 HIS A C 1
ATOM 931 O O . HIS A 1 112 ? 1.137 9.589 1.980 1.00 97.50 112 HIS A O 1
ATOM 937 N N . LYS A 1 113 ? 2.860 11.037 1.929 1.00 97.31 113 LYS A N 1
ATOM 938 C CA . LYS A 1 113 ? 2.593 11.603 0.602 1.00 97.31 113 LYS A CA 1
ATOM 939 C C . LYS A 1 113 ? 3.460 10.991 -0.498 1.00 97.31 113 LYS A C 1
ATOM 941 O O . LYS A 1 113 ? 4.525 10.436 -0.236 1.00 97.31 113 LYS A O 1
ATOM 946 N N . ASN A 1 114 ? 3.021 11.177 -1.739 1.00 96.81 114 ASN A N 1
ATOM 947 C CA . ASN A 1 114 ? 3.732 10.865 -2.976 1.00 96.81 114 ASN A CA 1
ATOM 948 C C . ASN A 1 114 ? 4.064 9.377 -3.163 1.00 96.81 114 ASN A C 1
ATOM 950 O O . ASN A 1 114 ? 5.061 9.034 -3.801 1.00 96.81 114 ASN A O 1
ATOM 954 N N . TRP A 1 115 ? 3.220 8.480 -2.646 1.00 98.06 115 TRP A N 1
ATOM 955 C CA . TRP A 1 115 ? 3.335 7.057 -2.952 1.00 98.06 115 TRP A CA 1
ATOM 956 C C . TRP A 1 115 ? 2.895 6.797 -4.381 1.00 98.06 115 TRP A C 1
ATOM 958 O O . TRP A 1 115 ? 1.966 7.423 -4.880 1.00 98.06 115 TRP A O 1
ATOM 968 N N . LEU A 1 116 ? 3.553 5.862 -5.056 1.00 98.12 116 LEU A N 1
ATOM 969 C CA . LEU A 1 116 ? 3.166 5.488 -6.408 1.00 98.12 116 LEU A CA 1
ATOM 970 C C . LEU A 1 116 ? 2.156 4.347 -6.374 1.00 98.12 116 LEU A C 1
ATOM 972 O O . LEU A 1 116 ? 2.263 3.444 -5.549 1.00 98.12 116 LEU A O 1
ATOM 976 N N . TYR A 1 117 ? 1.231 4.342 -7.330 1.00 98.56 117 TYR A N 1
ATOM 977 C CA . TYR A 1 117 ? 0.469 3.149 -7.686 1.00 98.56 117 TYR A CA 1
ATOM 978 C C . TYR A 1 117 ? 0.634 2.825 -9.170 1.00 98.56 117 TYR A C 1
ATOM 980 O O . TYR A 1 117 ? 0.891 3.700 -10.003 1.00 98.56 117 TYR A O 1
ATOM 988 N N . THR A 1 118 ? 0.504 1.549 -9.525 1.00 98.31 118 THR A N 1
ATOM 989 C CA . THR A 1 118 ? 0.648 1.095 -10.912 1.00 98.31 118 THR A CA 1
ATOM 990 C C . THR A 1 118 ? -0.692 1.140 -11.638 1.00 98.31 118 THR A C 1
ATOM 992 O O . THR A 1 118 ? -1.608 0.392 -11.303 1.00 98.31 118 THR A O 1
ATOM 995 N N . LYS A 1 119 ? -0.789 1.924 -12.718 1.00 98.12 119 LYS A N 1
ATOM 99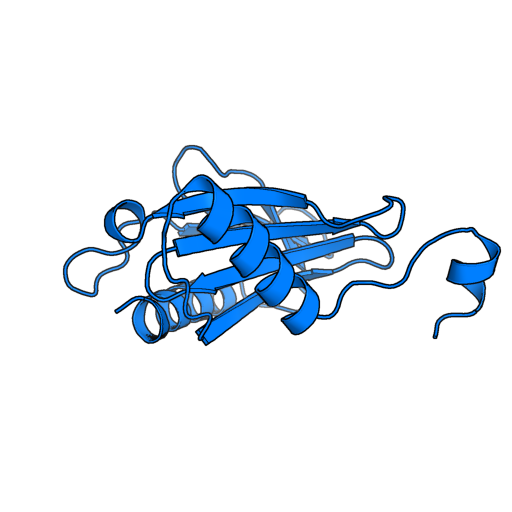6 C CA . LYS A 1 119 ? -2.029 2.061 -13.508 1.00 98.12 119 LYS A CA 1
ATOM 997 C C . LYS A 1 119 ? -2.490 0.763 -14.173 1.00 98.12 119 LYS A C 1
ATOM 999 O O . LYS A 1 119 ? -3.664 0.596 -14.450 1.00 98.12 119 LYS A O 1
ATOM 1004 N N . LYS A 1 120 ? -1.579 -0.184 -14.426 1.00 97.38 120 LYS A N 1
AT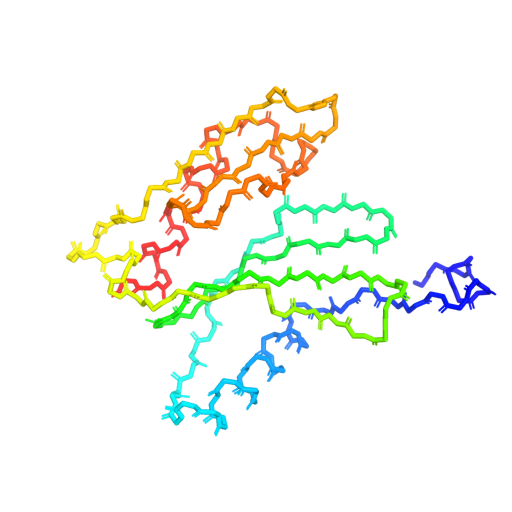OM 1005 C CA . LYS A 1 120 ? -1.955 -1.525 -14.911 1.00 97.38 120 LYS A CA 1
ATOM 1006 C C . LYS A 1 120 ? -2.720 -2.334 -13.851 1.00 97.38 120 LYS A C 1
ATOM 1008 O O . LYS A 1 120 ? -3.530 -3.171 -14.221 1.00 97.38 120 LYS A O 1
ATOM 1013 N N . LEU A 1 121 ? -2.433 -2.110 -12.565 1.00 97.12 121 LEU A N 1
ATOM 1014 C CA . LEU A 1 121 ? -3.159 -2.733 -11.452 1.00 97.12 121 LEU A CA 1
ATOM 1015 C C . LEU A 1 121 ? -4.462 -1.979 -11.163 1.00 97.12 121 LEU A C 1
ATOM 1017 O O . LEU A 1 121 ? -5.469 -2.607 -10.863 1.00 97.12 121 LEU A O 1
ATOM 1021 N N . PHE A 1 122 ? -4.436 -0.650 -11.306 1.00 97.44 122 PHE A N 1
ATOM 1022 C CA . PHE A 1 122 ? -5.582 0.230 -11.077 1.00 97.44 122 PHE A CA 1
ATOM 1023 C C . PHE A 1 122 ? -5.712 1.266 -12.202 1.00 97.44 122 PHE A C 1
ATOM 1025 O O . PHE A 1 122 ? -5.149 2.359 -12.100 1.00 97.44 122 PHE A O 1
ATOM 1032 N N . PRO A 1 123 ? -6.420 0.943 -13.299 1.00 96.31 123 PRO A N 1
ATOM 1033 C CA . PRO A 1 123 ? -6.571 1.863 -14.428 1.00 96.31 123 PRO A CA 1
ATOM 1034 C C . PRO A 1 123 ? -7.353 3.128 -14.067 1.00 96.31 123 PRO A C 1
ATOM 1036 O O . PRO A 1 123 ? -7.063 4.206 -14.590 1.00 96.31 123 PRO A O 1
ATOM 1039 N N . HIS A 1 124 ? -8.311 3.001 -13.147 1.00 96.75 124 HIS A N 1
ATOM 1040 C CA . HIS A 1 124 ? -9.158 4.091 -12.686 1.00 96.75 124 HIS A CA 1
ATOM 1041 C C . HIS A 1 124 ? -8.815 4.449 -11.226 1.00 96.75 124 HIS A C 1
ATOM 1043 O O . HIS A 1 124 ? -8.953 3.608 -10.338 1.00 96.75 124 HIS A O 1
ATOM 1049 N N . PRO A 1 125 ? -8.393 5.699 -10.940 1.00 95.38 125 PRO A N 1
ATOM 1050 C CA . PRO A 1 125 ? -8.048 6.148 -9.584 1.00 95.38 125 PRO A CA 1
ATOM 1051 C C . PRO A 1 125 ? -9.161 5.949 -8.550 1.00 95.38 125 PRO A C 1
ATOM 1053 O O . PRO A 1 125 ? -8.886 5.665 -7.385 1.00 95.38 125 PRO A O 1
ATOM 1056 N N . LYS A 1 126 ? -10.419 6.107 -8.985 1.00 96.75 126 LYS A N 1
ATOM 1057 C CA . LYS A 1 126 ? -11.598 5.949 -8.129 1.00 96.75 126 LYS A CA 1
ATOM 1058 C C . LYS A 1 126 ? -11.713 4.520 -7.601 1.00 96.75 126 LYS A C 1
ATOM 1060 O O . LYS A 1 126 ? -11.930 4.360 -6.408 1.00 96.75 126 LYS A O 1
ATOM 1065 N N . ASP A 1 127 ? -11.460 3.522 -8.443 1.00 96.81 127 ASP A N 1
ATOM 1066 C CA . ASP A 1 127 ? -11.536 2.106 -8.073 1.00 96.81 127 ASP A CA 1
ATOM 1067 C C . ASP A 1 127 ? -10.467 1.741 -7.038 1.00 96.81 127 ASP A C 1
ATOM 1069 O O . ASP A 1 127 ? -10.747 1.018 -6.087 1.00 96.81 127 ASP A O 1
ATOM 1073 N N . LEU A 1 128 ? -9.245 2.280 -7.173 1.00 97.94 128 LEU A N 1
ATOM 1074 C CA . LEU A 1 128 ? -8.200 2.105 -6.157 1.00 97.94 128 LEU A CA 1
ATOM 1075 C C . LEU A 1 128 ? -8.623 2.715 -4.821 1.00 97.94 128 LEU A C 1
ATOM 1077 O O . LEU A 1 128 ? -8.512 2.057 -3.786 1.00 97.94 128 LEU A O 1
ATOM 1081 N N . LYS A 1 129 ? -9.108 3.963 -4.841 1.00 98.19 129 LYS A N 1
ATOM 1082 C CA . LYS A 1 129 ? -9.568 4.639 -3.625 1.00 98.19 129 LYS A CA 1
ATOM 1083 C C . LYS A 1 129 ? -10.700 3.853 -2.966 1.00 98.19 129 LYS A C 1
ATOM 1085 O O . LYS A 1 129 ? -10.619 3.579 -1.776 1.00 98.19 129 LYS A O 1
ATOM 1090 N N . GLN A 1 130 ? -11.713 3.458 -3.732 1.00 97.94 130 GLN A N 1
ATOM 1091 C CA . GLN A 1 130 ? -12.846 2.683 -3.234 1.00 97.94 130 GLN A CA 1
ATOM 1092 C C . GLN A 1 130 ? -12.392 1.349 -2.640 1.00 97.94 130 GLN A C 1
ATOM 1094 O O . GLN A 1 130 ? -12.704 1.072 -1.486 1.00 97.94 130 GLN A O 1
ATOM 1099 N N . LYS A 1 131 ? -11.570 0.582 -3.365 1.00 97.75 131 LYS A N 1
ATOM 1100 C CA . LYS A 1 131 ? -11.031 -0.690 -2.874 1.00 97.75 131 LYS A CA 1
ATOM 1101 C C . LYS A 1 131 ? -10.263 -0.523 -1.564 1.00 97.75 131 LYS A C 1
ATOM 1103 O O . LYS A 1 131 ? -10.416 -1.345 -0.666 1.00 97.75 131 LYS A O 1
ATOM 1108 N N . LEU A 1 132 ? -9.434 0.516 -1.444 1.00 97.31 132 LEU A N 1
ATOM 1109 C CA . LEU A 1 132 ? -8.709 0.811 -0.205 1.00 97.31 132 LEU A CA 1
ATOM 1110 C C . LEU A 1 132 ? -9.666 1.083 0.954 1.00 97.31 132 LEU A C 1
ATOM 1112 O O . LEU A 1 132 ? -9.498 0.487 2.011 1.00 97.31 132 LEU A O 1
ATOM 1116 N N . LEU A 1 133 ? -10.672 1.935 0.750 1.00 97.31 133 LEU A N 1
ATOM 1117 C CA . LEU A 1 133 ? -11.655 2.262 1.783 1.00 97.31 133 LEU A CA 1
ATOM 1118 C C . LEU A 1 133 ? -12.457 1.029 2.215 1.00 97.31 133 LEU A C 1
ATOM 1120 O O . LEU A 1 133 ? -12.570 0.768 3.408 1.00 97.31 133 LEU A O 1
ATOM 1124 N N . GLU A 1 134 ? -12.955 0.244 1.260 1.00 96.56 134 GLU A N 1
ATOM 1125 C CA . GLU A 1 134 ? -13.709 -0.988 1.526 1.00 96.56 134 GLU A CA 1
ATOM 1126 C C . GLU A 1 134 ? -12.865 -2.018 2.278 1.00 96.56 134 GLU A C 1
ATOM 1128 O O . GLU A 1 134 ? -13.333 -2.606 3.251 1.00 96.56 134 GLU A O 1
ATOM 1133 N N . THR A 1 135 ? -11.605 -2.199 1.872 1.00 96.31 135 THR A N 1
ATOM 1134 C CA . THR A 1 135 ? -10.695 -3.134 2.547 1.00 96.31 135 THR A CA 1
ATOM 1135 C C . THR A 1 135 ? -10.359 -2.631 3.953 1.00 96.31 135 THR A C 1
ATOM 1137 O O . THR A 1 135 ? -10.375 -3.409 4.891 1.00 96.31 135 THR A O 1
ATOM 1140 N N . ILE A 1 136 ? -10.120 -1.332 4.154 1.00 96.44 136 ILE A N 1
ATOM 1141 C CA . ILE A 1 136 ? -9.881 -0.782 5.499 1.00 96.44 136 ILE A CA 1
ATOM 1142 C C . ILE A 1 136 ? -11.094 -1.014 6.407 1.00 96.44 136 ILE A C 1
ATOM 1144 O O . ILE A 1 136 ? -10.928 -1.487 7.524 1.00 96.44 136 ILE A O 1
ATOM 1148 N N . ILE A 1 137 ? -12.308 -0.717 5.936 1.00 95.50 137 ILE A N 1
ATOM 1149 C CA . ILE A 1 137 ? -13.530 -0.892 6.734 1.00 95.50 137 ILE A CA 1
ATOM 1150 C C . ILE A 1 137 ? -13.766 -2.370 7.055 1.00 95.50 137 ILE A C 1
ATOM 1152 O O . ILE A 1 137 ? -14.077 -2.694 8.193 1.00 95.50 137 ILE A O 1
ATOM 1156 N N . THR A 1 138 ? -13.604 -3.258 6.074 1.00 94.62 138 THR A N 1
ATOM 1157 C CA . THR A 1 138 ? -13.864 -4.698 6.245 1.00 94.62 138 THR A CA 1
ATOM 1158 C C . THR A 1 138 ? -12.879 -5.346 7.213 1.00 94.62 138 THR A C 1
ATOM 1160 O O . THR A 1 138 ? -13.260 -6.206 7.996 1.00 94.62 138 THR A O 1
ATOM 1163 N N . GLU A 1 139 ? -11.611 -4.943 7.144 1.00 93.31 139 GLU A N 1
ATOM 1164 C CA . GLU A 1 139 ? -10.518 -5.643 7.820 1.00 93.31 139 GLU A CA 1
ATOM 1165 C C . GLU A 1 139 ? -10.133 -4.997 9.157 1.00 93.31 139 GLU A C 1
ATOM 1167 O O . GLU A 1 139 ? -9.620 -5.675 10.046 1.00 93.31 139 GLU A O 1
ATOM 1172 N N . MET A 1 140 ? -10.368 -3.688 9.305 1.00 91.81 140 MET A N 1
ATOM 1173 C CA . MET A 1 140 ? -10.114 -2.958 10.549 1.00 91.81 140 MET A CA 1
ATOM 1174 C C . MET A 1 140 ? -11.381 -2.657 11.339 1.00 91.81 140 MET A C 1
ATOM 1176 O O . MET A 1 140 ? -11.226 -2.254 12.483 1.00 91.81 140 MET A O 1
ATOM 1180 N N . GLY A 1 141 ? -12.585 -2.751 10.762 1.00 84.44 141 GLY A N 1
ATOM 1181 C CA . GLY A 1 141 ? -13.858 -2.454 11.437 1.00 84.44 141 GLY A CA 1
ATOM 1182 C C . GLY A 1 141 ? -14.100 -3.361 12.625 1.00 84.44 141 GLY A C 1
ATOM 1183 O O . GLY A 1 141 ? -14.050 -2.830 13.763 1.00 84.44 141 GLY A O 1
#

Radius of gyration: 15.46 Å; Cα contacts (8 Å, |Δi|>4): 251; chains: 1; bounding box: 40×33×41 Å

Foldseek 3Di:
DPVVCVVVVFDDWDDVVRVVVVCQVVCCVVPVDHWDWDDKDFFADDPFKTWMFTDTLFKTWIKITGRVDPGIDTPDMDTLVCQDDPLFGPWDWDWAQPDDPFWTWIATHDPRGGDIGGCVRPVDRVVVVVVVSVRNSVRHD